Protein AF-A0A9E6E1T6-F1 (afdb_monomer_lite)

Sequence (110 aa):
MGLSALALIALANTTVVIDINGQVRELLPGEIPNPGEVIVIMGSGSTVYTDVEALQVEDDGTTVPIVINDQLKPLINAIEQGVDPSKIERLSPAAGYEKPVVRINDNDDN

Radius of gyration: 19.25 Å; chains: 1; bounding box: 72×41×39 Å

pLDDT: mean 73.19, std 14.5, range [39.38, 90.38]

Foldseek 3Di:
DDDPVVVVCLVVQFKWKQDPVRDIDTDDPPDQDAAQIKIWGRDPDDDDRPDIWIWHQHNVRDTHTDDPDPLCVVVVVCVVVVHDQCPVPCSNPCVPPPPPPPPPPPPPDD

Secondary structure (DSSP, 8-state):
--SHHHHHHHTTT-EEEE-TTS-EEE--TT--PPTT-EEEEE-S-TTSS--EEEEEEPTTS-EEE----TTTHHHHHHHHTT--GGGSTTTSGGGG--------------

Structure (mmCIF, N/CA/C/O backbone):
data_AF-A0A9E6E1T6-F1
#
_entry.id   AF-A0A9E6E1T6-F1
#
loop_
_atom_site.group_PDB
_atom_site.id
_atom_site.type_symbol
_atom_site.label_atom_id
_atom_site.label_alt_id
_atom_site.label_comp_id
_atom_site.label_asym_id
_atom_site.label_entity_id
_atom_site.label_seq_id
_atom_site.pdbx_PDB_ins_code
_atom_site.Cartn_x
_atom_site.Cartn_y
_atom_site.Cartn_z
_atom_site.occupancy
_atom_site.B_iso_or_equiv
_atom_site.auth_seq_id
_atom_site.auth_comp_id
_atom_site.auth_asym_id
_atom_site.auth_atom_id
_atom_site.pdbx_PDB_model_num
ATOM 1 N N . MET A 1 1 ? -1.702 -22.443 -3.840 1.00 43.47 1 MET A N 1
ATOM 2 C CA . MET A 1 1 ? -2.707 -21.872 -2.918 1.00 43.47 1 MET A CA 1
ATOM 3 C C . MET A 1 1 ? -2.942 -20.427 -3.347 1.00 43.47 1 MET A C 1
ATOM 5 O O . MET A 1 1 ? -2.366 -19.522 -2.772 1.00 43.47 1 MET A O 1
ATOM 9 N N . GLY A 1 2 ? -3.630 -20.226 -4.473 1.00 49.22 2 GLY A N 1
ATOM 10 C CA . GLY A 1 2 ? -3.684 -18.938 -5.177 1.00 49.22 2 GLY A CA 1
ATOM 11 C C . GLY A 1 2 ? -5.085 -18.339 -5.141 1.00 49.22 2 GLY A C 1
ATOM 12 O O . GLY A 1 2 ? -6.053 -19.088 -5.240 1.00 49.22 2 GLY A O 1
ATOM 13 N N . LEU A 1 3 ? -5.160 -17.014 -4.984 1.00 52.53 3 LEU A N 1
ATOM 14 C CA . LEU A 1 3 ? -6.319 -16.112 -5.140 1.00 52.53 3 LEU A CA 1
ATOM 15 C C . LEU A 1 3 ? -7.564 -16.354 -4.253 1.00 52.53 3 LEU A C 1
ATOM 17 O O . LEU A 1 3 ? -8.256 -15.401 -3.914 1.00 52.53 3 LEU A O 1
ATOM 21 N N . SER A 1 4 ? -7.831 -17.585 -3.812 1.00 54.47 4 SER A N 1
ATOM 22 C CA . SER A 1 4 ? -9.029 -17.953 -3.040 1.00 54.47 4 SER A CA 1
ATOM 23 C C . SER A 1 4 ? -9.032 -17.376 -1.618 1.00 54.47 4 SER A C 1
ATOM 25 O O . SER A 1 4 ? -10.064 -16.921 -1.133 1.00 54.47 4 SER A O 1
ATOM 27 N N . ALA A 1 5 ? -7.867 -17.316 -0.965 1.00 56.16 5 ALA A N 1
ATOM 28 C CA . ALA A 1 5 ? -7.761 -16.761 0.384 1.00 56.16 5 ALA A CA 1
ATOM 29 C C . ALA A 1 5 ? -8.053 -15.251 0.411 1.00 56.16 5 ALA A C 1
ATOM 31 O O . ALA A 1 5 ? -8.807 -14.805 1.267 1.00 56.16 5 ALA A O 1
ATOM 32 N N . LEU A 1 6 ? -7.539 -14.482 -0.561 1.00 57.03 6 LEU A N 1
ATOM 33 C CA . LEU A 1 6 ? -7.826 -13.045 -0.652 1.00 57.03 6 LEU A CA 1
ATOM 34 C C . LEU A 1 6 ? -9.314 -12.784 -0.898 1.00 57.03 6 LEU A C 1
ATOM 36 O O . LEU A 1 6 ? -9.870 -11.887 -0.282 1.00 57.03 6 LEU A O 1
ATOM 40 N N . ALA A 1 7 ? -9.973 -13.578 -1.748 1.00 56.69 7 ALA A N 1
ATOM 41 C CA . ALA A 1 7 ? -11.406 -13.426 -2.000 1.00 56.69 7 ALA A CA 1
ATOM 42 C C . ALA A 1 7 ? -12.258 -13.711 -0.747 1.00 56.69 7 ALA A C 1
ATOM 44 O O . ALA A 1 7 ? -13.233 -13.009 -0.496 1.00 56.69 7 ALA A O 1
ATOM 45 N N . LEU A 1 8 ? -11.881 -14.713 0.058 1.00 56.00 8 LEU A N 1
ATOM 46 C CA . LEU A 1 8 ? -12.562 -15.026 1.321 1.00 56.00 8 LEU A CA 1
ATOM 47 C C . LEU A 1 8 ? -12.363 -13.935 2.376 1.00 56.00 8 LEU A C 1
ATOM 49 O O . LEU A 1 8 ? -13.306 -13.587 3.080 1.00 56.00 8 LEU A O 1
ATOM 53 N N . ILE A 1 9 ? -11.158 -13.376 2.457 1.00 57.50 9 ILE A N 1
ATOM 54 C CA . ILE A 1 9 ? -10.845 -12.252 3.341 1.00 57.50 9 ILE A CA 1
ATOM 55 C C . ILE A 1 9 ? -11.594 -10.987 2.880 1.00 57.50 9 ILE A C 1
ATOM 57 O O . ILE A 1 9 ? -12.176 -10.285 3.701 1.00 57.50 9 ILE A O 1
ATOM 61 N N . ALA A 1 10 ? -11.684 -10.739 1.571 1.00 55.28 10 ALA A N 1
ATOM 62 C CA . ALA A 1 10 ? -12.441 -9.615 1.019 1.00 55.28 10 ALA A CA 1
ATOM 63 C C . ALA A 1 10 ? -13.931 -9.648 1.363 1.00 55.28 10 ALA A C 1
ATOM 65 O O . ALA A 1 10 ? -14.541 -8.606 1.581 1.00 55.28 10 ALA A O 1
ATOM 66 N N . LEU A 1 11 ? -14.512 -10.842 1.480 1.00 56.84 11 LEU A N 1
ATOM 67 C CA . LEU A 1 11 ? -15.901 -11.021 1.906 1.00 56.84 11 LEU A CA 1
ATOM 68 C C . LEU A 1 11 ? -16.118 -10.750 3.405 1.00 56.84 11 LEU A C 1
ATOM 70 O O . LEU A 1 11 ? -17.261 -10.571 3.822 1.00 56.84 11 LEU A O 1
ATOM 74 N N . ALA A 1 12 ? -15.058 -10.732 4.216 1.00 56.56 12 ALA A N 1
ATOM 75 C CA . ALA A 1 12 ? -15.147 -10.585 5.666 1.00 56.56 12 ALA A CA 1
ATOM 76 C C . ALA A 1 12 ? -15.171 -9.118 6.144 1.00 56.56 12 ALA A C 1
ATOM 78 O O . ALA A 1 12 ? -15.282 -8.893 7.347 1.00 56.56 12 ALA A O 1
ATOM 79 N N . ASN A 1 13 ? -15.110 -8.129 5.236 1.00 62.66 13 ASN A N 1
ATOM 80 C CA . ASN A 1 13 ? -14.959 -6.702 5.568 1.00 62.66 13 ASN A CA 1
ATOM 81 C C . ASN A 1 13 ? -13.772 -6.443 6.516 1.00 62.66 13 ASN A C 1
ATOM 83 O O . ASN A 1 13 ? -13.880 -5.659 7.461 1.00 62.66 13 ASN A O 1
ATOM 87 N N . THR A 1 14 ? -12.661 -7.152 6.320 1.00 68.94 14 THR A N 1
ATOM 88 C CA . THR A 1 14 ? -11.486 -7.051 7.187 1.00 68.94 14 THR A CA 1
ATOM 89 C C . THR A 1 14 ? -10.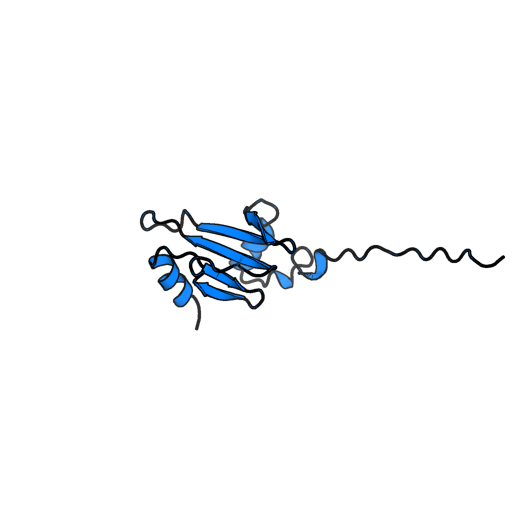406 -6.177 6.564 1.00 68.94 14 THR A C 1
ATOM 91 O O . THR A 1 14 ? -10.254 -6.101 5.344 1.00 68.94 14 THR A O 1
ATOM 94 N N . THR A 1 15 ? -9.630 -5.525 7.427 1.00 81.44 15 THR A N 1
ATOM 95 C CA . THR A 1 15 ? -8.370 -4.892 7.042 1.00 81.44 15 THR A CA 1
ATOM 96 C C . THR A 1 15 ? -7.283 -5.956 7.028 1.00 81.44 15 THR A C 1
ATOM 98 O O . THR A 1 15 ? -7.132 -6.716 7.988 1.00 81.44 15 THR A O 1
ATOM 101 N N . VAL A 1 16 ? -6.508 -6.007 5.950 1.00 87.19 16 VAL A N 1
ATOM 102 C CA . VAL A 1 16 ? -5.364 -6.914 5.837 1.00 87.19 16 VAL A CA 1
ATOM 103 C C . VAL A 1 16 ? -4.065 -6.172 5.657 1.00 87.19 16 VAL A C 1
ATOM 105 O O . VAL A 1 16 ? -4.040 -5.029 5.215 1.00 87.19 16 VAL A O 1
ATOM 108 N N . VAL A 1 17 ? -2.983 -6.866 5.975 1.00 89.12 17 VAL A N 1
ATOM 109 C CA . VAL A 1 17 ? -1.620 -6.445 5.698 1.00 89.12 17 VAL A CA 1
ATOM 110 C C . VAL A 1 17 ? -0.983 -7.406 4.709 1.00 89.12 17 VAL A C 1
ATOM 112 O O . VAL A 1 17 ? -1.140 -8.626 4.822 1.00 89.12 17 VAL A O 1
ATOM 115 N N . ILE A 1 18 ? -0.252 -6.848 3.753 1.00 89.38 18 ILE A N 1
ATOM 116 C CA . ILE A 1 18 ? 0.618 -7.558 2.826 1.00 89.38 18 ILE A CA 1
ATOM 117 C C . ILE A 1 18 ? 2.062 -7.260 3.235 1.00 89.38 18 ILE A C 1
ATOM 119 O O . ILE A 1 18 ? 2.498 -6.113 3.181 1.00 89.38 18 ILE A O 1
ATOM 123 N N . ASP A 1 19 ? 2.784 -8.293 3.656 1.00 88.62 19 ASP A N 1
ATOM 124 C CA . ASP A 1 19 ? 4.203 -8.215 4.018 1.00 88.62 19 ASP A CA 1
ATOM 125 C C . ASP A 1 19 ? 5.109 -8.098 2.773 1.00 88.62 19 ASP A C 1
ATOM 127 O O . ASP A 1 19 ? 4.700 -8.444 1.662 1.00 88.62 19 ASP A O 1
ATOM 131 N N . ILE A 1 20 ? 6.372 -7.696 2.955 1.00 83.31 20 ILE A N 1
ATOM 132 C CA . ILE A 1 20 ? 7.396 -7.579 1.900 1.00 83.31 20 ILE A CA 1
ATOM 133 C C . ILE A 1 20 ? 7.634 -8.895 1.141 1.00 83.31 20 ILE A C 1
ATOM 135 O O . ILE A 1 20 ? 8.083 -8.896 -0.004 1.00 83.31 20 ILE A O 1
ATOM 139 N N . ASN A 1 21 ? 7.302 -10.030 1.763 1.00 84.88 21 ASN A N 1
ATOM 140 C CA . ASN A 1 21 ? 7.359 -11.357 1.150 1.00 84.88 21 ASN A CA 1
ATOM 141 C C . ASN A 1 21 ? 6.088 -11.710 0.348 1.00 84.88 21 ASN A C 1
ATOM 143 O O . ASN A 1 21 ? 5.924 -12.855 -0.086 1.00 84.88 21 ASN A O 1
ATOM 147 N N . GLY A 1 22 ? 5.151 -10.769 0.200 1.00 81.56 22 GLY A N 1
ATOM 148 C CA . GLY A 1 22 ? 3.855 -10.962 -0.452 1.00 81.56 22 GLY A CA 1
ATOM 149 C C . GLY A 1 22 ? 2.882 -11.836 0.344 1.00 81.56 22 GLY A C 1
ATOM 150 O O . GLY A 1 22 ? 1.924 -12.361 -0.224 1.00 81.56 22 GLY A O 1
ATOM 151 N N . GLN A 1 23 ? 3.135 -12.045 1.640 1.00 84.75 23 GLN A N 1
ATOM 152 C CA . GLN A 1 23 ? 2.244 -12.813 2.508 1.00 84.75 23 GLN A CA 1
ATOM 153 C C . GLN A 1 23 ? 1.109 -11.918 2.995 1.00 84.75 23 GLN A C 1
ATOM 155 O O . GLN A 1 23 ? 1.354 -10.819 3.481 1.00 84.75 23 GLN A O 1
ATOM 160 N N . VAL A 1 24 ? -0.126 -12.403 2.879 1.00 85.25 24 VAL A N 1
ATOM 161 C CA . VAL A 1 24 ? -1.319 -11.671 3.317 1.00 85.25 24 VAL A CA 1
ATOM 162 C C . VAL A 1 24 ? -1.781 -12.206 4.661 1.00 85.25 24 VAL A C 1
ATOM 164 O O . VAL A 1 24 ? -1.939 -13.418 4.828 1.00 85.25 24 VAL A O 1
ATOM 167 N N . ARG A 1 25 ? 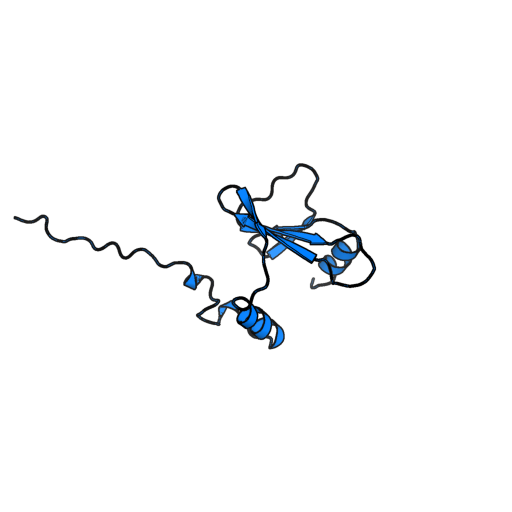-2.041 -11.301 5.600 1.00 86.94 25 ARG A N 1
ATOM 168 C CA . ARG A 1 25 ? -2.588 -11.617 6.921 1.00 86.94 25 ARG A CA 1
ATOM 169 C C . ARG A 1 25 ? -3.615 -10.578 7.348 1.00 86.94 25 ARG A C 1
ATOM 171 O O . ARG A 1 25 ? -3.612 -9.455 6.860 1.00 86.94 25 ARG A O 1
ATOM 178 N N . GLU A 1 26 ? -4.465 -10.944 8.291 1.00 85.06 26 GLU A N 1
ATOM 179 C CA . GLU A 1 26 ? -5.362 -9.996 8.949 1.00 85.06 26 GLU A CA 1
ATOM 180 C C . GLU A 1 26 ? -4.570 -9.006 9.815 1.00 85.06 26 GLU A C 1
ATOM 182 O O . GLU A 1 26 ? -3.586 -9.399 10.452 1.00 85.06 26 GLU A O 1
ATOM 187 N N . LEU A 1 27 ? -4.992 -7.736 9.816 1.00 85.44 27 LEU A N 1
ATOM 188 C CA . LEU A 1 27 ? -4.486 -6.726 10.742 1.00 85.44 27 LEU A CA 1
ATOM 189 C C . LEU A 1 27 ? -5.328 -6.754 12.017 1.00 85.44 27 LEU A C 1
ATOM 191 O O . LEU A 1 27 ? -6.511 -6.407 11.987 1.00 85.44 27 LEU A O 1
ATOM 195 N N . LEU A 1 28 ? -4.733 -7.148 13.142 1.00 84.00 28 LEU A N 1
ATOM 196 C CA . LEU A 1 28 ? -5.463 -7.207 14.404 1.00 84.00 28 LEU A CA 1
ATOM 197 C C . LEU A 1 28 ? -5.607 -5.809 15.036 1.00 84.00 28 LEU A C 1
ATOM 199 O O . LEU A 1 28 ? -4.739 -4.950 14.871 1.00 84.00 28 LEU A O 1
ATOM 203 N N . PRO A 1 29 ? -6.675 -5.549 15.813 1.00 79.31 29 PRO A N 1
ATOM 204 C CA . PRO A 1 29 ? -6.824 -4.278 16.514 1.00 79.31 29 PRO A CA 1
ATOM 205 C C . PRO A 1 29 ? -5.645 -3.992 17.456 1.00 79.31 29 PRO A C 1
ATOM 207 O O . PRO A 1 29 ? -5.327 -4.801 18.327 1.00 79.31 29 PRO A O 1
ATOM 210 N N . GLY A 1 30 ? -5.024 -2.819 17.308 1.00 81.88 30 GLY A N 1
ATOM 211 C CA . GLY A 1 30 ? -3.869 -2.400 18.114 1.00 81.88 30 GLY A CA 1
ATOM 212 C C . GLY A 1 30 ? -2.525 -2.956 17.639 1.00 81.88 30 GLY A C 1
ATOM 213 O O . GLY A 1 30 ? -1.498 -2.662 18.247 1.00 81.88 30 GLY A O 1
ATOM 214 N N . GLU A 1 31 ? -2.517 -3.735 16.560 1.00 84.69 31 GLU A N 1
ATOM 215 C CA . GLU A 1 31 ? -1.294 -4.154 15.899 1.00 84.69 31 GLU A CA 1
ATOM 216 C C . GLU A 1 31 ? -0.690 -3.007 15.079 1.00 84.69 31 GLU A C 1
ATOM 218 O O . GLU A 1 31 ? -1.410 -2.241 14.439 1.00 84.69 31 GLU A O 1
ATOM 223 N N . ILE A 1 32 ? 0.640 -2.892 15.111 1.00 85.88 32 ILE A N 1
ATOM 224 C CA . ILE A 1 32 ? 1.393 -1.879 14.368 1.00 85.88 32 ILE A CA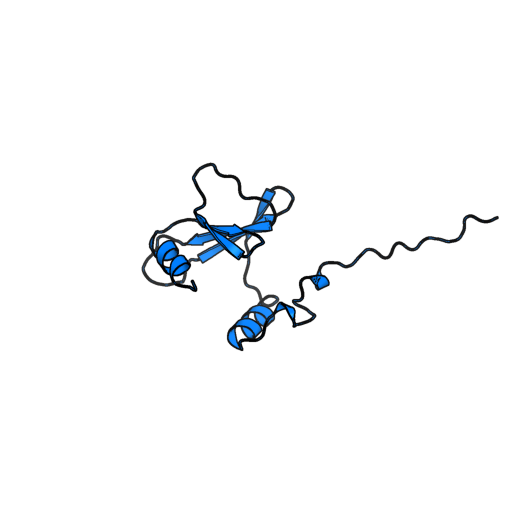 1
ATOM 225 C C . ILE A 1 32 ? 2.061 -2.574 13.175 1.00 85.88 32 ILE A C 1
ATOM 227 O O . ILE A 1 32 ? 2.921 -3.429 13.400 1.00 85.88 32 ILE A O 1
ATOM 231 N N . PRO A 1 33 ? 1.674 -2.239 11.933 1.00 87.94 33 PRO A N 1
ATOM 232 C CA . PRO A 1 33 ? 2.341 -2.727 10.733 1.00 87.94 33 PRO A CA 1
ATOM 233 C C . PRO A 1 33 ? 3.823 -2.340 10.688 1.00 87.94 33 PRO A C 1
ATOM 235 O O . PRO A 1 33 ? 4.207 -1.255 11.132 1.00 87.94 33 PRO A O 1
ATOM 238 N N . ASN A 1 34 ? 4.653 -3.221 10.141 1.00 89.25 34 ASN A N 1
ATOM 239 C CA . ASN A 1 34 ? 6.073 -2.963 9.940 1.00 89.25 34 ASN A CA 1
ATOM 240 C C . ASN A 1 34 ? 6.304 -2.056 8.719 1.00 89.25 34 ASN A C 1
ATOM 242 O O . ASN A 1 34 ? 5.514 -2.077 7.772 1.00 89.25 34 ASN A O 1
ATOM 246 N N . PRO A 1 35 ? 7.417 -1.305 8.691 1.00 89.38 35 PRO A N 1
ATOM 247 C CA . PRO A 1 35 ? 7.871 -0.620 7.489 1.00 89.38 35 PRO A CA 1
ATOM 248 C C . PRO A 1 35 ? 7.912 -1.520 6.253 1.00 89.38 35 PRO A C 1
ATOM 250 O O . PRO A 1 35 ? 8.376 -2.661 6.314 1.00 89.38 35 PRO A O 1
ATOM 253 N N . GLY A 1 36 ? 7.439 -0.994 5.125 1.00 85.25 36 GLY A N 1
ATOM 254 C CA . GLY A 1 36 ? 7.353 -1.707 3.853 1.00 85.25 36 GLY A CA 1
ATOM 255 C C . GLY A 1 36 ? 6.123 -2.607 3.704 1.00 85.25 36 GLY A C 1
ATOM 256 O O . GLY A 1 36 ? 5.897 -3.132 2.614 1.00 85.25 36 GLY A O 1
ATOM 257 N N . GLU A 1 37 ? 5.313 -2.778 4.752 1.00 90.38 37 GLU A N 1
ATOM 258 C CA . GLU A 1 37 ? 4.039 -3.486 4.651 1.00 90.38 37 GLU A CA 1
ATOM 259 C C . GLU A 1 37 ? 2.965 -2.615 3.969 1.00 90.38 37 GLU A C 1
ATOM 261 O O . GLU A 1 37 ? 2.979 -1.383 4.039 1.00 90.38 37 GLU A O 1
ATOM 266 N N . VAL A 1 38 ? 2.003 -3.261 3.306 1.00 88.38 38 VAL A N 1
ATOM 267 C CA . VAL A 1 38 ? 0.861 -2.590 2.666 1.00 88.38 38 VAL A CA 1
ATOM 268 C C . VAL A 1 38 ? -0.426 -2.975 3.376 1.00 88.38 38 VAL A C 1
ATOM 270 O O . VAL A 1 38 ? -0.801 -4.144 3.414 1.00 88.38 38 VAL A O 1
ATOM 273 N N . ILE A 1 39 ? -1.130 -1.984 3.905 1.00 88.25 39 ILE A N 1
ATOM 274 C CA . ILE A 1 39 ? -2.445 -2.135 4.520 1.00 88.25 39 ILE A CA 1
ATOM 275 C C . ILE A 1 39 ? -3.494 -2.031 3.416 1.00 88.25 39 ILE A C 1
ATOM 277 O O . ILE A 1 39 ? -3.503 -1.061 2.665 1.00 88.25 39 ILE A O 1
ATOM 281 N N . VAL A 1 40 ? -4.396 -3.002 3.329 1.00 86.50 40 VAL A N 1
ATOM 282 C CA . VAL A 1 40 ? -5.520 -2.994 2.391 1.00 86.50 40 VAL A CA 1
ATOM 283 C C . VAL A 1 40 ? -6.816 -2.992 3.186 1.00 86.50 40 VAL A C 1
ATOM 285 O O . VAL A 1 40 ? -7.092 -3.909 3.962 1.00 86.50 40 VAL A O 1
ATOM 288 N N . ILE A 1 41 ? -7.605 -1.943 2.989 1.00 82.19 41 ILE A N 1
ATOM 289 C CA . ILE A 1 41 ? -8.898 -1.730 3.625 1.00 82.19 41 ILE A CA 1
ATOM 290 C C . ILE A 1 41 ? -9.960 -2.023 2.573 1.00 82.19 41 ILE A C 1
ATOM 292 O O . ILE A 1 41 ? -10.013 -1.389 1.519 1.00 82.19 41 ILE A O 1
ATOM 296 N N . MET A 1 42 ? -10.798 -3.013 2.854 1.00 74.12 42 MET A N 1
ATOM 297 C CA . MET A 1 42 ? -11.887 -3.411 1.969 1.00 74.12 42 MET A CA 1
ATOM 298 C C . MET A 1 42 ? -13.186 -2.861 2.558 1.00 74.12 42 MET A C 1
ATOM 300 O O . MET A 1 42 ? -13.610 -3.277 3.638 1.00 74.12 42 MET A O 1
ATOM 304 N N . GLY A 1 43 ? -13.775 -1.867 1.887 1.00 60.44 43 GLY A N 1
ATOM 305 C CA . GLY A 1 43 ? -14.955 -1.154 2.364 1.00 60.44 43 GLY A CA 1
ATOM 306 C C . GLY A 1 43 ? -16.167 -2.074 2.539 1.00 60.44 43 GLY A C 1
ATOM 307 O O . GLY A 1 43 ? -16.471 -2.918 1.696 1.00 60.44 43 GLY A O 1
ATOM 308 N N . SER A 1 44 ? -16.904 -1.887 3.636 1.00 52.50 44 SER A N 1
ATOM 309 C CA . SER A 1 44 ? -18.142 -2.616 3.943 1.00 52.50 44 SER A CA 1
ATOM 310 C C . SER A 1 44 ? -19.325 -2.050 3.148 1.00 52.50 44 SER A C 1
ATOM 312 O O . SER A 1 44 ? -20.255 -1.460 3.693 1.00 52.50 44 SER A O 1
ATOM 314 N N . GLY A 1 45 ? -19.290 -2.205 1.825 1.00 45.47 45 GLY A N 1
ATOM 315 C CA . GLY A 1 45 ? -20.268 -1.593 0.931 1.00 45.47 45 GLY A CA 1
ATOM 316 C C . GLY A 1 45 ? -20.531 -2.401 -0.331 1.00 45.47 45 GLY A C 1
ATOM 317 O O . GLY A 1 45 ? -19.945 -2.146 -1.370 1.00 45.47 45 GLY A O 1
ATOM 318 N N . SER A 1 46 ? -21.502 -3.315 -0.254 1.00 39.38 46 SER A N 1
ATOM 319 C CA . SER A 1 46 ? -22.314 -3.766 -1.395 1.00 39.38 46 SER A CA 1
ATOM 320 C C . SER A 1 46 ? -21.557 -4.335 -2.609 1.00 39.38 46 SER A C 1
ATOM 322 O O . SER A 1 46 ? -21.487 -3.694 -3.650 1.00 39.38 46 SER A O 1
ATOM 324 N N . THR A 1 47 ? -21.151 -5.609 -2.533 1.00 44.38 47 THR A N 1
ATOM 325 C CA . THR A 1 47 ? -21.081 -6.578 -3.664 1.00 44.38 47 THR A CA 1
ATOM 326 C C . THR A 1 47 ? -20.316 -6.192 -4.940 1.00 44.38 47 THR A C 1
ATOM 328 O O . THR A 1 47 ? -20.352 -6.938 -5.917 1.00 44.38 47 THR A O 1
ATOM 331 N N . VAL A 1 48 ? -19.601 -5.077 -4.967 1.00 42.22 48 VAL A N 1
ATOM 332 C CA . VAL A 1 48 ? -18.856 -4.612 -6.129 1.00 42.22 48 VAL A CA 1
ATOM 333 C C . VAL A 1 48 ? -17.492 -4.177 -5.620 1.00 42.22 48 VAL A C 1
ATOM 335 O O . VAL A 1 48 ? -17.389 -3.480 -4.620 1.00 42.22 48 VAL A O 1
ATOM 338 N N . TYR A 1 49 ? -16.453 -4.647 -6.300 1.00 48.22 49 TYR A N 1
ATOM 339 C CA . TYR A 1 49 ? -15.019 -4.468 -6.056 1.00 48.22 49 TYR A CA 1
ATOM 340 C C . TYR A 1 49 ? -14.526 -2.998 -6.036 1.00 48.22 49 TYR A C 1
ATOM 342 O O . TYR A 1 49 ? -13.384 -2.728 -6.392 1.00 48.22 49 TYR A O 1
ATOM 350 N N . THR A 1 50 ? -15.380 -2.027 -5.719 1.00 50.38 50 THR A N 1
ATOM 351 C CA . THR A 1 50 ? -15.186 -0.610 -6.044 1.00 50.38 50 THR A CA 1
ATOM 352 C C . THR A 1 50 ? -14.594 0.242 -4.933 1.00 50.38 50 THR A C 1
ATOM 354 O O . THR A 1 50 ? -14.241 1.376 -5.225 1.00 50.38 50 THR A O 1
ATOM 357 N N . ASP A 1 51 ? -14.456 -0.269 -3.709 1.00 60.34 51 ASP A N 1
ATOM 358 C CA . ASP A 1 51 ? -13.921 0.514 -2.588 1.00 60.34 51 ASP A CA 1
ATOM 359 C C . ASP A 1 51 ? -12.830 -0.281 -1.859 1.00 60.34 51 ASP A C 1
ATOM 361 O O . ASP A 1 51 ? -13.027 -0.858 -0.788 1.00 60.34 51 ASP A O 1
ATOM 365 N N . VAL A 1 52 ? -11.689 -0.417 -2.540 1.00 70.75 52 VAL A N 1
ATOM 366 C CA . VAL A 1 52 ? -10.458 -0.968 -1.970 1.00 70.75 52 VAL A CA 1
ATOM 367 C C . VAL A 1 52 ? -9.486 0.188 -1.809 1.00 70.75 52 VAL A C 1
ATOM 369 O O . VAL A 1 52 ? -9.018 0.751 -2.799 1.00 70.75 52 VAL A O 1
ATOM 372 N N . GLU A 1 53 ? -9.174 0.524 -0.565 1.00 80.38 53 GLU A N 1
ATOM 373 C CA . GLU A 1 53 ? -8.132 1.488 -0.237 1.00 80.38 53 GLU A CA 1
ATOM 374 C C . GLU A 1 53 ? -6.858 0.736 0.144 1.00 80.38 53 GLU A C 1
ATOM 376 O O . GLU A 1 53 ? -6.905 -0.272 0.852 1.00 80.38 53 GLU A O 1
ATOM 381 N N . ALA A 1 54 ? -5.708 1.216 -0.325 1.00 84.75 54 ALA A N 1
ATOM 382 C CA . ALA A 1 54 ? -4.412 0.659 0.035 1.00 84.75 54 ALA A CA 1
ATOM 383 C C . ALA A 1 54 ? -3.489 1.760 0.564 1.00 84.75 54 ALA A C 1
ATOM 385 O O . ALA A 1 54 ? -3.402 2.844 -0.017 1.00 84.75 54 ALA A O 1
ATOM 386 N N . LEU A 1 55 ? -2.800 1.474 1.664 1.00 87.81 55 LEU A N 1
ATOM 387 C CA . LEU A 1 55 ? -1.865 2.368 2.337 1.00 87.81 55 LEU A CA 1
ATOM 388 C C . LEU A 1 55 ? -0.516 1.656 2.460 1.00 87.81 55 LEU A C 1
ATOM 390 O O . LEU A 1 55 ? -0.459 0.527 2.940 1.00 87.81 55 LEU A O 1
ATOM 394 N N . GLN A 1 56 ? 0.565 2.306 2.050 1.00 89.00 56 GLN A N 1
ATOM 395 C CA . GLN A 1 56 ? 1.924 1.826 2.270 1.00 89.00 56 GLN A CA 1
ATOM 396 C C . GLN A 1 56 ? 2.451 2.355 3.600 1.00 89.00 56 GLN A C 1
ATOM 398 O O . GLN A 1 56 ? 2.259 3.529 3.909 1.00 89.00 56 GLN A O 1
ATOM 403 N N . VAL A 1 57 ? 3.110 1.494 4.371 1.00 90.19 57 VAL A N 1
ATOM 404 C CA . VAL A 1 57 ? 3.806 1.864 5.605 1.00 90.19 57 VAL A CA 1
ATOM 405 C C . VAL A 1 57 ? 5.241 2.241 5.249 1.00 90.19 57 VAL A C 1
ATOM 407 O O . VAL A 1 57 ? 5.993 1.419 4.725 1.00 90.19 57 VAL A O 1
ATOM 410 N N . GLU A 1 58 ? 5.615 3.485 5.511 1.00 89.88 58 GLU A N 1
ATOM 411 C CA . GLU A 1 58 ? 6.953 4.019 5.262 1.00 89.88 58 GLU A CA 1
ATOM 412 C C . GLU A 1 58 ? 7.925 3.665 6.403 1.00 89.88 58 GLU A C 1
ATOM 414 O O . GLU A 1 58 ? 7.526 3.227 7.487 1.00 89.88 58 GLU A O 1
ATOM 419 N N . ASP A 1 59 ? 9.222 3.887 6.179 1.00 87.19 59 ASP A N 1
ATOM 420 C CA . ASP A 1 59 ? 10.293 3.603 7.151 1.00 87.19 59 ASP A CA 1
ATOM 421 C C . ASP A 1 59 ? 10.163 4.379 8.471 1.00 87.19 59 ASP A C 1
ATOM 423 O O . ASP A 1 59 ? 10.658 3.938 9.511 1.00 87.19 59 ASP A O 1
ATOM 427 N N . ASP A 1 60 ? 9.483 5.524 8.449 1.00 84.88 60 ASP A N 1
ATOM 428 C CA . ASP A 1 60 ? 9.191 6.339 9.630 1.00 84.88 60 ASP A CA 1
ATOM 429 C C . ASP A 1 60 ? 7.898 5.919 10.360 1.00 84.88 60 ASP A C 1
ATOM 431 O O . ASP A 1 60 ? 7.523 6.532 11.363 1.00 84.88 60 ASP A O 1
ATOM 435 N N . GLY A 1 61 ? 7.227 4.866 9.878 1.00 81.75 61 GLY A N 1
ATOM 436 C CA . GLY A 1 61 ? 5.961 4.364 10.405 1.00 81.75 61 GLY A CA 1
ATOM 437 C C . GLY A 1 61 ? 4.737 5.178 9.978 1.00 81.75 61 GLY A C 1
ATOM 438 O O . GLY A 1 61 ? 3.634 4.908 10.459 1.00 81.75 61 GLY A O 1
ATOM 439 N N . THR A 1 62 ? 4.894 6.172 9.099 1.00 87.31 62 THR A N 1
ATOM 440 C CA . THR A 1 62 ? 3.756 6.875 8.500 1.00 87.31 62 THR A CA 1
ATOM 441 C C . THR A 1 62 ? 3.098 6.022 7.421 1.00 87.31 62 THR A C 1
ATOM 443 O O . THR A 1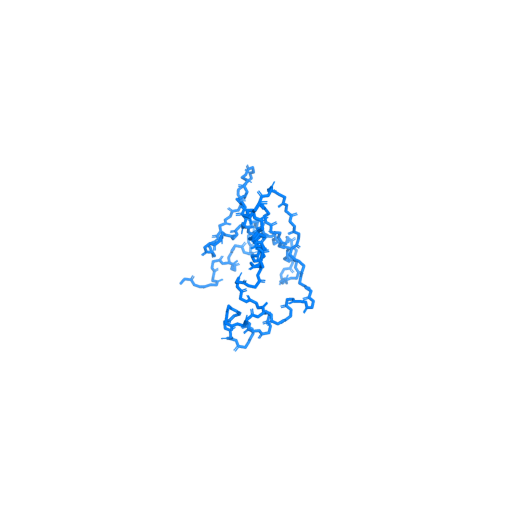 62 ? 3.712 5.135 6.834 1.00 87.31 62 THR A O 1
ATOM 446 N N . THR A 1 63 ? 1.813 6.271 7.169 1.00 86.94 63 THR A N 1
ATOM 447 C CA . THR A 1 63 ? 1.063 5.574 6.122 1.00 86.94 63 THR A CA 1
ATOM 448 C C . THR A 1 63 ? 0.745 6.517 4.973 1.00 86.94 63 THR A C 1
ATOM 450 O O . THR A 1 63 ? 0.107 7.552 5.190 1.00 86.94 63 THR A O 1
ATOM 453 N N . VAL A 1 64 ? 1.124 6.143 3.754 1.00 88.06 64 VAL A N 1
ATOM 454 C CA . VAL A 1 64 ? 0.881 6.920 2.532 1.00 88.06 64 VAL A CA 1
ATOM 455 C C . VAL A 1 64 ? -0.127 6.184 1.647 1.00 88.06 64 VAL A C 1
ATOM 457 O O . VAL A 1 64 ? 0.026 4.983 1.422 1.00 88.06 64 VAL A O 1
ATOM 460 N N . PRO A 1 65 ? -1.169 6.852 1.119 1.00 85.50 65 PRO A N 1
ATOM 461 C CA . PRO A 1 65 ? -2.116 6.201 0.224 1.00 85.50 65 PRO A CA 1
ATOM 462 C C . PRO A 1 65 ? -1.459 5.804 -1.098 1.00 85.50 65 PRO A C 1
ATOM 464 O O . PRO A 1 65 ? -0.830 6.623 -1.773 1.00 85.50 65 PRO A O 1
ATOM 467 N N . ILE A 1 66 ? -1.666 4.551 -1.504 1.00 82.12 66 ILE A N 1
ATOM 468 C CA . ILE A 1 66 ? -1.259 4.056 -2.817 1.00 82.12 66 ILE A CA 1
ATOM 469 C C . ILE A 1 66 ? -2.286 4.550 -3.833 1.00 82.12 66 ILE A C 1
ATOM 471 O O . ILE A 1 66 ? -3.359 3.975 -4.012 1.00 82.12 66 ILE A O 1
ATOM 475 N N . VAL A 1 67 ? -1.954 5.647 -4.508 1.00 79.12 67 VAL A N 1
ATOM 476 C CA . VAL A 1 67 ? -2.808 6.226 -5.546 1.00 79.12 67 VAL A CA 1
ATOM 477 C C . VAL A 1 67 ? -2.442 5.630 -6.900 1.00 79.12 67 VAL A C 1
ATOM 479 O O . VAL A 1 67 ? -1.338 5.838 -7.408 1.00 79.12 67 VAL A O 1
ATOM 482 N N . ILE A 1 68 ? -3.397 4.937 -7.524 1.00 75.56 68 ILE A N 1
ATOM 483 C CA . ILE A 1 68 ? -3.252 4.467 -8.902 1.00 75.56 68 ILE A CA 1
ATOM 484 C C . ILE A 1 68 ? -3.327 5.665 -9.849 1.00 75.56 68 ILE A C 1
ATOM 486 O O . ILE A 1 68 ? -4.400 6.175 -10.162 1.00 75.56 68 ILE A O 1
ATOM 490 N N . ASN A 1 69 ? -2.161 6.129 -10.286 1.00 77.50 69 ASN A N 1
ATOM 491 C CA . ASN A 1 69 ? -2.009 7.243 -11.215 1.00 77.50 69 ASN A CA 1
ATOM 492 C C . ASN A 1 69 ? -1.374 6.776 -12.538 1.00 77.50 69 ASN A C 1
ATOM 494 O O . ASN A 1 69 ? -0.981 5.616 -12.692 1.00 77.50 69 ASN A O 1
ATOM 498 N N . ASP A 1 70 ? -1.239 7.688 -13.505 1.00 79.19 70 ASP A N 1
ATOM 499 C CA . ASP A 1 70 ? -0.684 7.371 -14.829 1.00 79.19 70 ASP A CA 1
ATOM 500 C C . ASP A 1 70 ? 0.747 6.797 -14.790 1.00 79.19 70 ASP A C 1
ATOM 502 O O . ASP A 1 70 ? 1.151 6.118 -15.735 1.00 79.19 70 ASP A O 1
ATOM 506 N N . GLN A 1 71 ? 1.512 7.003 -13.708 1.00 75.44 71 GLN A N 1
ATOM 507 C CA . GLN A 1 71 ? 2.844 6.404 -13.544 1.00 75.44 71 GLN A CA 1
ATOM 508 C C . GLN A 1 71 ? 2.780 4.900 -13.238 1.00 75.44 71 GLN A C 1
ATOM 510 O O . GLN A 1 71 ? 3.711 4.179 -13.589 1.00 75.44 71 GLN A O 1
ATOM 515 N N . LEU A 1 72 ? 1.685 4.411 -12.644 1.00 78.62 72 LEU A N 1
ATOM 516 C CA . LEU A 1 72 ? 1.448 2.983 -12.386 1.00 78.62 72 LEU A CA 1
ATOM 517 C C . LEU A 1 72 ? 0.723 2.278 -13.545 1.00 78.62 72 LEU A C 1
ATOM 519 O O . LEU A 1 72 ? 0.614 1.054 -13.566 1.00 78.62 72 LEU A O 1
ATOM 523 N N . LYS A 1 73 ? 0.279 3.016 -14.566 1.00 82.25 73 LYS A N 1
ATOM 524 C CA . LYS A 1 73 ? -0.347 2.448 -15.770 1.00 82.25 73 LYS A CA 1
ATOM 525 C C . LYS A 1 73 ? 0.527 1.409 -16.496 1.00 82.25 73 LYS A C 1
ATOM 527 O O . LYS A 1 73 ? -0.009 0.380 -16.903 1.00 82.25 73 LYS A O 1
ATOM 532 N N . PRO A 1 74 ? 1.857 1.597 -16.640 1.00 80.88 74 PRO A N 1
ATOM 533 C CA . PRO A 1 74 ? 2.727 0.574 -17.217 1.00 80.88 74 PRO A CA 1
ATOM 534 C C . PRO A 1 74 ? 2.784 -0.706 -16.374 1.00 80.88 74 PRO A C 1
ATOM 536 O O . PRO A 1 74 ? 2.858 -1.792 -16.941 1.00 80.88 74 PRO A O 1
ATOM 539 N N . LEU A 1 75 ? 2.722 -0.581 -15.042 1.00 82.81 75 LEU A N 1
ATOM 540 C CA . LEU A 1 75 ? 2.700 -1.714 -14.114 1.00 82.81 75 LEU A CA 1
ATOM 541 C C . LEU A 1 75 ? 1.426 -2.541 -14.300 1.00 82.81 75 LEU A C 1
ATOM 543 O O . LEU A 1 75 ? 1.505 -3.754 -14.474 1.00 82.81 75 LEU A O 1
ATOM 547 N N . ILE A 1 76 ? 0.267 -1.883 -14.338 1.00 83.00 76 ILE A N 1
ATOM 548 C CA . ILE A 1 76 ? -1.026 -2.550 -14.535 1.00 83.00 76 ILE A CA 1
ATOM 549 C C . ILE A 1 76 ? -1.072 -3.241 -15.902 1.00 83.00 76 ILE A C 1
ATOM 551 O O . ILE A 1 76 ? -1.378 -4.428 -15.974 1.00 83.00 76 ILE A O 1
ATOM 555 N N . ASN A 1 77 ? -0.664 -2.547 -16.968 1.00 83.88 77 ASN A N 1
ATOM 556 C CA . ASN A 1 77 ? -0.621 -3.125 -18.314 1.00 83.88 77 ASN A CA 1
ATOM 557 C C . ASN A 1 77 ? 0.275 -4.371 -18.391 1.00 83.88 77 ASN A C 1
ATOM 559 O O . ASN A 1 77 ? -0.055 -5.324 -19.094 1.00 83.88 77 ASN A O 1
ATOM 563 N N . ALA A 1 78 ? 1.418 -4.368 -17.697 1.00 83.25 78 ALA A N 1
ATOM 564 C CA . ALA A 1 78 ? 2.315 -5.518 -17.657 1.00 83.25 78 ALA A CA 1
ATOM 565 C C . ALA A 1 78 ? 1.637 -6.724 -16.993 1.00 83.25 78 ALA A C 1
ATOM 567 O O . ALA A 1 78 ? 1.630 -7.812 -17.5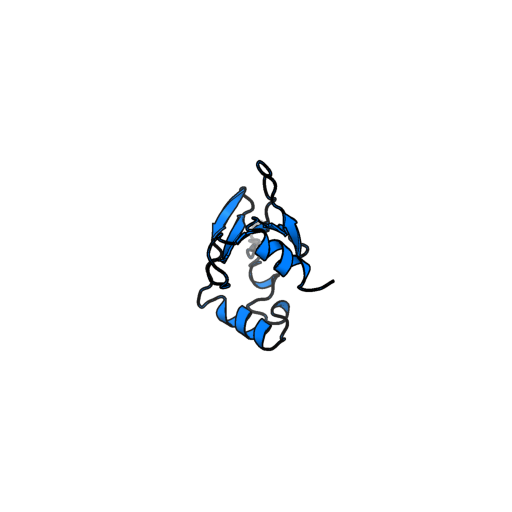70 1.00 83.25 78 ALA A O 1
ATOM 568 N N . ILE A 1 79 ? 0.982 -6.505 -15.847 1.00 84.00 79 ILE A N 1
ATOM 569 C CA . ILE A 1 79 ? 0.216 -7.537 -15.135 1.00 84.00 79 ILE A CA 1
ATOM 570 C C . ILE A 1 79 ? -0.904 -8.100 -16.027 1.00 84.00 79 ILE A C 1
ATOM 572 O O . ILE A 1 79 ? -1.043 -9.317 -16.132 1.00 84.00 79 ILE A O 1
ATOM 576 N N . GLU A 1 80 ? -1.659 -7.246 -16.725 1.00 84.06 80 GLU A N 1
ATOM 577 C CA . GLU A 1 80 ? -2.748 -7.661 -17.626 1.00 84.06 80 GLU A CA 1
ATOM 578 C C . GLU A 1 80 ? -2.264 -8.474 -18.834 1.00 84.06 80 GLU A C 1
ATOM 580 O O . GLU A 1 80 ? -2.952 -9.383 -19.299 1.00 84.06 80 GLU A O 1
ATOM 585 N N . GLN A 1 81 ? -1.065 -8.178 -19.334 1.00 86.94 81 GLN A N 1
ATOM 586 C CA . GLN A 1 81 ? -0.444 -8.908 -20.442 1.00 86.94 81 GLN A CA 1
ATOM 587 C C . GLN A 1 81 ? 0.284 -10.182 -19.985 1.00 86.94 81 GLN A C 1
ATOM 589 O O . GLN A 1 81 ? 0.834 -10.904 -20.818 1.00 86.94 81 GLN A O 1
ATOM 594 N N . GLY A 1 82 ? 0.307 -10.469 -18.678 1.00 83.94 82 GLY A N 1
ATOM 595 C CA . GLY A 1 82 ? 1.054 -11.588 -18.101 1.00 83.94 82 GLY A CA 1
ATOM 596 C C . GLY A 1 82 ? 2.574 -11.392 -18.130 1.00 83.94 82 GLY A C 1
ATOM 597 O O . GLY A 1 82 ? 3.324 -12.362 -18.022 1.00 83.94 82 GLY A O 1
ATOM 598 N N . VAL A 1 83 ? 3.035 -10.152 -18.296 1.00 86.69 83 VAL A N 1
ATOM 599 C CA . VAL A 1 83 ? 4.448 -9.774 -18.273 1.00 86.69 83 VAL A CA 1
ATOM 600 C C . VAL A 1 83 ? 4.843 -9.434 -16.840 1.00 86.69 83 VAL A C 1
ATOM 602 O O . VAL A 1 83 ? 4.211 -8.606 -16.192 1.00 86.69 83 VAL A O 1
ATOM 605 N N . ASP A 1 84 ? 5.920 -10.048 -16.354 1.00 82.75 84 ASP A N 1
ATOM 606 C CA . ASP A 1 84 ? 6.492 -9.740 -15.042 1.00 82.75 84 ASP A CA 1
ATOM 607 C C . ASP A 1 84 ? 7.004 -8.282 -15.006 1.00 82.75 84 ASP A C 1
ATOM 609 O O . ASP A 1 84 ? 7.976 -7.961 -15.706 1.00 82.75 84 ASP A O 1
ATOM 613 N N . PRO A 1 85 ? 6.402 -7.392 -14.188 1.00 81.81 85 PRO A N 1
ATOM 614 C CA . PRO A 1 85 ? 6.792 -5.987 -14.133 1.00 81.81 85 PRO A CA 1
ATOM 615 C C . PRO A 1 85 ? 8.233 -5.771 -13.674 1.00 81.81 85 PRO A C 1
ATOM 617 O O . PRO A 1 85 ? 8.853 -4.789 -14.070 1.00 81.81 85 PRO A O 1
ATOM 620 N N . SER A 1 86 ? 8.807 -6.702 -12.903 1.00 81.94 86 SER A N 1
ATOM 621 C CA . SER A 1 86 ? 10.195 -6.596 -12.439 1.00 81.94 86 SER A CA 1
ATOM 622 C C . SER A 1 86 ? 11.209 -6.630 -13.589 1.00 81.94 86 SER A C 1
ATOM 624 O O . SER A 1 86 ? 12.332 -6.140 -13.440 1.00 81.94 86 SER A O 1
ATOM 626 N N . LYS A 1 87 ? 10.816 -7.179 -14.748 1.00 81.50 87 LYS A N 1
ATOM 627 C CA . LYS A 1 87 ? 11.626 -7.248 -15.975 1.00 81.50 87 LYS A CA 1
ATOM 628 C C . LYS A 1 87 ? 11.572 -5.969 -16.805 1.00 81.50 87 LYS A C 1
ATOM 630 O O . LYS A 1 87 ? 12.356 -5.825 -17.739 1.00 81.50 87 LYS A O 1
ATOM 635 N N . ILE A 1 88 ? 10.658 -5.057 -16.488 1.00 81.88 88 ILE A N 1
ATOM 636 C CA . ILE A 1 88 ? 10.556 -3.757 -17.142 1.00 81.88 88 ILE A CA 1
ATOM 637 C C . ILE A 1 88 ? 11.490 -2.815 -16.395 1.00 81.88 88 ILE A C 1
ATOM 639 O O . ILE A 1 88 ? 11.204 -2.456 -15.264 1.00 81.88 88 ILE A O 1
ATOM 643 N N . GLU A 1 89 ? 12.577 -2.385 -17.034 1.00 79.00 89 GLU A N 1
ATOM 644 C CA . GLU A 1 89 ? 13.652 -1.578 -16.424 1.00 79.00 89 GLU A CA 1
ATOM 645 C C . GLU A 1 89 ? 13.141 -0.393 -15.587 1.00 79.00 89 GLU A C 1
ATOM 647 O O . GLU A 1 89 ? 13.620 -0.141 -14.486 1.00 79.00 89 GLU A O 1
ATOM 652 N N . ARG A 1 90 ? 12.106 0.300 -16.073 1.00 76.62 90 ARG A N 1
ATOM 653 C CA . ARG A 1 90 ? 11.500 1.454 -15.389 1.00 76.62 90 ARG A CA 1
ATOM 654 C C . ARG A 1 90 ? 10.649 1.106 -14.164 1.00 76.62 90 ARG A C 1
ATOM 656 O O . ARG A 1 90 ? 10.323 2.002 -13.395 1.00 76.62 90 ARG A O 1
ATOM 663 N N . LEU A 1 91 ? 10.238 -0.149 -14.032 1.00 74.19 91 LEU A N 1
ATOM 664 C CA . LEU A 1 91 ? 9.451 -0.688 -12.919 1.00 74.19 91 LEU A CA 1
ATOM 665 C C . LEU A 1 91 ? 10.268 -1.676 -12.077 1.00 74.19 91 LEU A C 1
ATOM 667 O O . LEU A 1 91 ? 9.772 -2.207 -11.084 1.00 74.19 91 LEU A O 1
ATOM 671 N N . SER A 1 92 ? 11.511 -1.952 -12.478 1.00 72.19 92 SER A N 1
ATOM 672 C CA . SER A 1 92 ? 12.413 -2.804 -11.728 1.00 72.19 92 SER A CA 1
ATOM 673 C C . SER A 1 92 ? 12.649 -2.182 -10.346 1.00 72.19 92 SER A C 1
ATOM 675 O O . SER A 1 92 ? 12.921 -0.983 -10.266 1.00 72.19 92 SER A O 1
ATOM 677 N N . PRO A 1 93 ? 12.660 -2.981 -9.262 1.00 66.06 93 PRO A N 1
ATOM 678 C CA . PRO A 1 93 ? 12.950 -2.487 -7.911 1.00 66.06 93 PRO A CA 1
ATOM 679 C C . PRO A 1 93 ? 14.273 -1.706 -7.810 1.00 66.06 93 PRO A C 1
ATOM 681 O O . PRO A 1 93 ? 14.444 -0.864 -6.938 1.00 66.06 93 PRO A O 1
ATOM 684 N N . ALA A 1 94 ? 15.207 -1.955 -8.737 1.00 62.28 94 ALA A N 1
ATOM 685 C CA . ALA A 1 94 ? 16.493 -1.275 -8.835 1.00 62.28 94 ALA A CA 1
ATOM 686 C C . ALA A 1 94 ? 16.415 0.210 -9.261 1.00 62.28 94 ALA A C 1
ATOM 688 O O . ALA A 1 94 ? 17.356 0.955 -8.999 1.00 62.28 94 ALA A O 1
ATOM 689 N N . ALA A 1 95 ? 15.325 0.652 -9.898 1.00 59.91 95 ALA A N 1
ATOM 690 C CA . ALA A 1 95 ? 15.197 2.006 -10.445 1.00 59.91 95 ALA A CA 1
ATOM 691 C C . ALA A 1 95 ? 15.092 3.108 -9.368 1.00 59.91 95 ALA A C 1
ATOM 693 O O . ALA A 1 95 ? 15.306 4.276 -9.675 1.00 59.91 95 ALA A O 1
ATOM 694 N N . GLY A 1 96 ? 14.797 2.748 -8.112 1.00 52.22 96 GLY A N 1
ATOM 695 C CA . GLY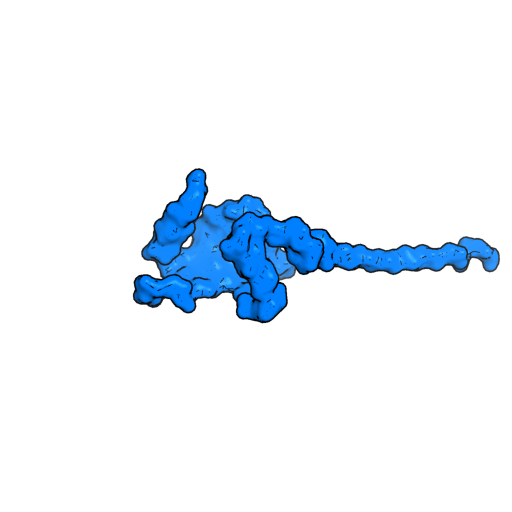 A 1 96 ? 14.760 3.671 -6.970 1.00 52.22 96 GLY A CA 1
ATOM 696 C C . GLY A 1 96 ? 16.107 3.886 -6.268 1.00 52.22 96 GLY A C 1
ATOM 697 O O . GLY A 1 96 ? 16.210 4.753 -5.407 1.00 52.22 96 GLY A O 1
ATOM 698 N N . TYR A 1 97 ? 17.153 3.131 -6.623 1.00 50.97 97 TYR A N 1
ATOM 699 C CA . TYR A 1 97 ? 18.483 3.287 -6.031 1.00 50.97 97 TYR A CA 1
ATOM 700 C C . TYR A 1 97 ? 19.385 4.114 -6.951 1.00 50.97 97 TYR A C 1
ATOM 702 O O . TYR A 1 97 ? 20.385 3.614 -7.470 1.00 50.97 97 TYR A O 1
ATOM 710 N N . GLU A 1 98 ? 19.082 5.401 -7.135 1.00 52.22 98 GLU A N 1
ATOM 711 C CA . GLU A 1 98 ? 20.144 6.338 -7.506 1.00 52.22 98 GLU A CA 1
ATOM 712 C C . GLU A 1 98 ? 21.109 6.419 -6.320 1.00 52.22 98 GLU A C 1
ATOM 714 O O . GLU A 1 98 ? 20.929 7.178 -5.370 1.00 52.22 98 GLU A O 1
ATOM 719 N N . LYS A 1 99 ? 22.142 5.572 -6.343 1.00 52.81 99 LYS A N 1
ATOM 720 C CA . LYS A 1 99 ? 23.281 5.729 -5.444 1.00 52.81 99 LYS A CA 1
ATOM 721 C C . LYS A 1 99 ? 23.851 7.128 -5.698 1.00 52.81 99 LYS A C 1
ATOM 723 O O . LYS A 1 99 ? 24.230 7.396 -6.841 1.00 52.81 99 LYS A O 1
ATOM 728 N N . PRO A 1 100 ? 23.956 8.008 -4.685 1.00 53.31 100 PRO A N 1
ATOM 729 C CA . PRO A 1 100 ? 24.641 9.274 -4.864 1.00 53.31 100 PRO A CA 1
ATOM 730 C C . PRO A 1 100 ? 26.055 8.973 -5.355 1.00 53.31 100 PRO A C 1
ATOM 732 O O . PRO A 1 100 ? 26.789 8.208 -4.725 1.00 53.31 100 PRO A O 1
ATOM 735 N N . VAL A 1 101 ? 26.435 9.540 -6.498 1.00 57.31 101 VAL A N 1
ATOM 736 C CA . VAL A 1 101 ? 27.819 9.488 -6.965 1.00 57.31 101 VAL A CA 1
ATOM 737 C C . VAL A 1 101 ? 28.645 10.283 -5.957 1.00 57.31 101 VAL A C 1
ATOM 739 O O . VAL A 1 101 ? 28.692 11.511 -6.021 1.00 57.31 101 VAL A O 1
ATOM 742 N N . VAL A 1 102 ? 29.279 9.600 -5.001 1.00 59.22 102 VAL A N 1
ATOM 743 C CA . VAL A 1 102 ? 30.325 10.203 -4.172 1.00 59.22 102 VAL A CA 1
ATOM 744 C C . VAL A 1 102 ? 31.478 10.515 -5.116 1.00 59.22 102 VAL A C 1
ATOM 746 O O . VAL A 1 102 ? 32.261 9.638 -5.477 1.00 59.22 102 VAL A O 1
ATOM 749 N N . ARG A 1 103 ? 31.557 11.767 -5.572 1.00 61.56 103 ARG A N 1
ATOM 750 C CA . ARG A 1 103 ? 32.782 12.281 -6.177 1.00 61.56 103 ARG A CA 1
ATOM 751 C C . ARG A 1 103 ? 33.795 12.408 -5.050 1.00 61.56 103 ARG A C 1
ATOM 753 O O . ARG A 1 103 ? 33.728 13.348 -4.263 1.00 61.56 103 ARG A O 1
ATOM 760 N N . ILE A 1 104 ? 34.679 11.424 -4.939 1.00 65.06 104 ILE A N 1
ATOM 761 C CA . ILE A 1 104 ? 35.899 11.574 -4.155 1.00 65.06 104 ILE A CA 1
ATOM 762 C C . ILE A 1 104 ? 36.694 12.656 -4.889 1.00 65.06 104 ILE A C 1
ATOM 764 O O . ILE A 1 104 ? 37.067 12.483 -6.048 1.00 65.06 104 ILE A O 1
ATOM 768 N N . ASN A 1 105 ? 36.825 13.830 -4.276 1.00 60.56 105 ASN A N 1
ATOM 769 C CA . ASN A 1 105 ? 37.753 14.837 -4.765 1.00 60.56 105 ASN A CA 1
ATOM 770 C C . ASN A 1 105 ? 39.151 14.343 -4.390 1.00 60.56 105 ASN A C 1
ATOM 772 O O . ASN A 1 105 ? 39.569 14.510 -3.247 1.00 60.56 105 ASN A O 1
ATOM 776 N N . ASP A 1 106 ? 39.846 13.735 -5.348 1.00 63.41 106 ASP A N 1
ATOM 777 C CA . ASP A 1 106 ? 41.249 13.317 -5.246 1.00 63.41 106 ASP A CA 1
ATOM 778 C C . ASP A 1 106 ? 42.197 14.538 -5.261 1.00 63.41 106 ASP A C 1
ATOM 780 O O . ASP A 1 106 ? 43.096 14.628 -6.089 1.00 63.41 106 ASP A O 1
ATOM 784 N N . ASN A 1 107 ? 41.965 15.522 -4.388 1.00 60.00 107 ASN A N 1
ATOM 785 C CA . ASN A 1 107 ? 42.783 16.734 -4.261 1.00 60.00 107 ASN A CA 1
ATOM 786 C C . ASN A 1 107 ? 43.164 16.976 -2.792 1.00 60.00 107 ASN A C 1
ATOM 788 O O . ASN A 1 107 ? 42.937 18.059 -2.258 1.00 60.00 107 ASN A O 1
ATOM 792 N N . ASP A 1 108 ? 43.732 15.961 -2.146 1.00 61.75 108 ASP A N 1
ATOM 793 C CA . ASP A 1 108 ? 44.406 16.114 -0.849 1.00 61.75 108 ASP A CA 1
ATOM 794 C C . ASP A 1 108 ? 45.840 15.574 -0.929 1.00 61.75 108 ASP A C 1
ATOM 796 O O . ASP A 1 108 ? 46.283 14.764 -0.122 1.00 61.75 108 ASP A O 1
ATOM 800 N N . ASP A 1 109 ? 46.546 15.991 -1.982 1.00 64.88 109 ASP A N 1
ATOM 801 C CA . ASP A 1 109 ? 47.983 15.778 -2.127 1.00 64.88 109 ASP A CA 1
ATOM 802 C C . ASP A 1 109 ? 48.587 17.029 -2.786 1.00 64.88 109 ASP A C 1
ATOM 804 O O . ASP A 1 109 ? 48.679 17.118 -4.013 1.00 64.88 109 ASP A O 1
ATOM 808 N N . ASN A 1 110 ? 48.872 18.050 -1.962 1.00 54.94 110 ASN A N 1
ATOM 809 C CA . ASN A 1 110 ? 50.073 18.904 -2.030 1.00 54.94 110 ASN A CA 1
ATOM 810 C C . ASN A 1 110 ? 50.096 19.980 -0.929 1.00 54.94 110 ASN A C 1
ATOM 812 O O . ASN A 1 110 ? 49.347 20.977 -1.056 1.00 54.94 110 ASN A O 1
#